Protein AF-A0A517W2S7-F1 (afdb_monomer_lite)

Foldseek 3Di:
DDPPPPQPPDDLPVLDPVLLVLLVQCVLPLVRSLVVLLPDDLVVLLSNLQSLQVQLVSQLDPPQCVLDPPPQDSVNSSLLSLVQVSNGSVSSNVCVVVSNCSRVPDDRDPPSGNSVSSQVSSCVVPVDGSDPPPD

Organism: NCBI:txid2527964

InterPro domains:
  IPR025334 Domain of unknown function DUF4240 [PF14024] (18-113)

pLDDT: mean 85.28, std 14.51, range [33.44, 96.69]

Radius of gyration: 14.93 Å; chains: 1; bounding box: 42×25×36 Å

Sequence (135 aa):
MSNLNFRGSFRPEDISQWFWSIIDLANSSRDRLETRLREMSKDELIRFHNEFDEAATQLVDEPFSKYLPIDTSEDHLRDIAEWIVSQGQSYFTEVWNNPQKISEVTDVTEGVTYSSISDNVYWDRFNDIVPDAGF

Secondary structure (DSSP, 8-state):
----SSSTT--GGGS-HHHHHHHHHHTT-HHHHHHHHHHS-HHHHHHHHHHHHHHHHTTSSTTTGGGS-TT--HHHHHHHHHHHHHT-HHHHHHHHH-GGGGGG-----TT--SHHHHHHHHHHHHSSPPPP---

Structure (mmCIF, N/CA/C/O backbone):
data_AF-A0A517W2S7-F1
#
_entry.id   AF-A0A517W2S7-F1
#
loop_
_atom_site.group_PDB
_atom_site.id
_atom_site.type_symbol
_atom_site.label_atom_id
_atom_site.label_alt_id
_atom_site.label_comp_id
_atom_site.label_asym_id
_atom_site.label_entity_id
_atom_site.label_seq_id
_atom_site.pdbx_PDB_ins_code
_atom_site.Cartn_x
_atom_site.Cartn_y
_atom_site.Cartn_z
_atom_site.occupancy
_atom_site.B_iso_or_equiv
_atom_site.auth_seq_id
_atom_site.auth_comp_id
_atom_site.auth_asym_id
_atom_site.auth_atom_id
_atom_site.pdbx_PDB_model_num
ATOM 1 N N . MET A 1 1 ? -26.68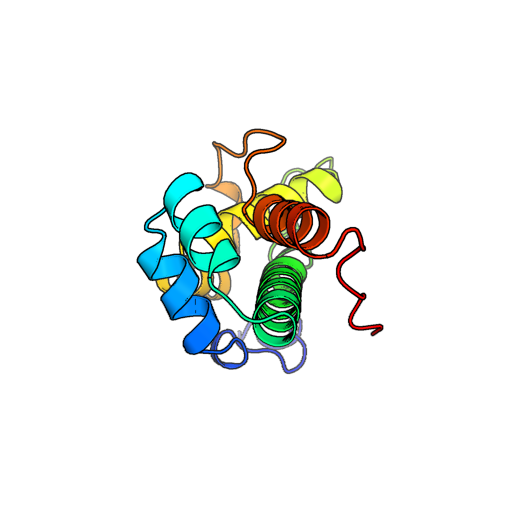3 -7.671 13.343 1.00 33.44 1 MET A N 1
ATOM 2 C CA . MET A 1 1 ? -26.953 -6.362 12.715 1.00 33.44 1 MET A CA 1
ATOM 3 C C . MET A 1 1 ? -25.744 -6.045 11.859 1.00 33.44 1 MET A C 1
ATOM 5 O O . MET A 1 1 ? -24.645 -5.994 12.390 1.00 33.44 1 MET A O 1
ATOM 9 N N . SER A 1 2 ? -25.921 -6.030 10.544 1.00 39.31 2 SER A N 1
ATOM 10 C CA . SER A 1 2 ? -24.841 -6.052 9.557 1.00 39.31 2 SER A CA 1
ATOM 11 C C . SER A 1 2 ? -24.256 -4.646 9.381 1.00 39.31 2 SER A C 1
ATOM 13 O O . SER A 1 2 ? -24.965 -3.751 8.931 1.00 39.31 2 SER A O 1
ATOM 15 N N . ASN A 1 3 ? -22.976 -4.455 9.713 1.00 40.97 3 ASN A N 1
ATOM 16 C CA . ASN A 1 3 ? -22.198 -3.218 9.506 1.00 40.97 3 ASN A CA 1
ATOM 17 C C . ASN A 1 3 ? -21.891 -2.948 8.011 1.00 40.97 3 ASN A C 1
ATOM 19 O O . ASN A 1 3 ? -20.769 -2.608 7.656 1.00 40.97 3 ASN A O 1
ATOM 23 N N . LEU A 1 4 ? -22.856 -3.158 7.112 1.00 46.81 4 LEU A N 1
ATOM 24 C CA . LEU A 1 4 ? -22.631 -3.157 5.658 1.00 46.81 4 LEU A CA 1
ATOM 25 C C . LEU A 1 4 ? -22.953 -1.826 4.962 1.00 46.81 4 LEU A C 1
ATOM 27 O O . LEU A 1 4 ? -22.710 -1.712 3.769 1.00 46.81 4 LEU A O 1
ATOM 31 N N . ASN A 1 5 ? -23.466 -0.817 5.671 1.00 44.25 5 ASN A N 1
ATOM 32 C CA . ASN A 1 5 ? -24.032 0.373 5.019 1.00 44.25 5 ASN A CA 1
ATOM 33 C C . ASN A 1 5 ? -23.135 1.625 5.003 1.00 44.25 5 ASN A C 1
ATOM 35 O O . ASN A 1 5 ? -23.616 2.671 4.587 1.00 44.25 5 ASN A O 1
ATOM 39 N N . PHE A 1 6 ? -21.864 1.548 5.417 1.00 50.47 6 PHE A N 1
ATOM 40 C CA . PHE A 1 6 ? -20.963 2.719 5.434 1.00 50.47 6 PHE A CA 1
ATOM 41 C C . PHE A 1 6 ? -19.741 2.627 4.502 1.00 50.47 6 PHE A C 1
ATOM 43 O O . PHE A 1 6 ? -18.977 3.573 4.431 1.00 50.47 6 PHE A O 1
ATOM 50 N N . ARG A 1 7 ? -19.559 1.525 3.758 1.00 61.00 7 ARG A N 1
ATOM 51 C CA . ARG A 1 7 ? -18.331 1.254 2.972 1.00 61.00 7 ARG A CA 1
ATOM 52 C C . ARG A 1 7 ? -18.464 1.497 1.460 1.00 61.00 7 ARG A C 1
ATOM 54 O O . ARG A 1 7 ? -17.633 1.040 0.686 1.00 61.00 7 ARG A O 1
ATOM 61 N N . GLY A 1 8 ? -19.547 2.143 1.019 1.00 64.12 8 GLY A N 1
ATOM 62 C CA . GLY A 1 8 ? -19.853 2.274 -0.410 1.00 64.12 8 GLY A CA 1
ATOM 63 C C . GLY A 1 8 ? -19.997 0.913 -1.112 1.00 64.12 8 GLY A C 1
ATOM 64 O O . GLY A 1 8 ? -20.456 -0.060 -0.512 1.00 64.12 8 GLY A O 1
ATOM 65 N N . SER A 1 9 ? -19.636 0.849 -2.398 1.00 77.25 9 SER A N 1
ATOM 66 C CA . SER A 1 9 ? -19.576 -0.403 -3.170 1.00 77.25 9 SER A CA 1
ATOM 67 C C . SER A 1 9 ? -18.232 -1.126 -3.072 1.00 77.25 9 SER A C 1
ATOM 69 O O . SER A 1 9 ? -18.151 -2.247 -3.571 1.00 77.25 9 SER A O 1
ATOM 71 N N . PHE A 1 10 ? -17.218 -0.504 -2.460 1.00 84.69 10 PHE A N 1
ATOM 72 C CA . PHE A 1 10 ? -15.859 -1.033 -2.415 1.00 84.69 10 PHE A CA 1
ATOM 73 C C . PHE A 1 10 ? -15.777 -2.312 -1.582 1.00 84.69 10 PHE A C 1
ATOM 75 O O . PHE A 1 10 ? -16.387 -2.454 -0.512 1.00 84.69 10 PHE A O 1
ATOM 82 N N . ARG A 1 11 ? -14.973 -3.246 -2.073 1.00 84.75 11 ARG A N 1
ATOM 83 C CA . ARG A 1 11 ? -14.589 -4.472 -1.390 1.00 84.75 11 ARG A CA 1
ATOM 84 C C . ARG A 1 11 ? -13.075 -4.661 -1.494 1.00 84.75 11 ARG A C 1
ATOM 86 O O . ARG A 1 11 ? -12.500 -4.300 -2.513 1.00 84.75 11 ARG A O 1
ATOM 93 N N . PRO A 1 12 ? -12.414 -5.294 -0.507 1.00 85.06 12 PRO A N 1
ATOM 94 C CA . PRO A 1 12 ? -10.983 -5.595 -0.580 1.00 85.06 12 PRO A CA 1
ATOM 95 C C . PRO A 1 12 ? -10.576 -6.349 -1.848 1.00 85.06 12 PRO A C 1
ATOM 97 O O . PRO A 1 12 ? -9.444 -6.221 -2.306 1.00 85.06 12 PRO A O 1
ATOM 100 N N . GLU A 1 13 ? -11.493 -7.139 -2.413 1.00 88.06 13 GLU A N 1
ATOM 101 C CA . GLU A 1 13 ? -11.286 -7.873 -3.661 1.00 88.06 13 GLU A CA 1
ATOM 102 C C . GLU A 1 13 ? -11.276 -6.984 -4.918 1.00 88.06 13 GLU A C 1
ATOM 104 O O . GLU A 1 13 ? -10.886 -7.469 -5.981 1.00 88.06 13 GLU A O 1
ATOM 109 N N . ASP A 1 14 ? -11.679 -5.714 -4.811 1.00 90.50 14 ASP A N 1
ATOM 110 C CA . ASP A 1 14 ? -11.617 -4.736 -5.903 1.00 90.50 14 ASP A CA 1
ATOM 111 C C . ASP A 1 14 ? -10.175 -4.250 -6.146 1.00 90.50 14 ASP A C 1
ATOM 113 O O . ASP A 1 14 ? -9.829 -3.894 -7.273 1.00 90.50 14 ASP A O 1
ATOM 117 N N . ILE A 1 15 ? -9.306 -4.309 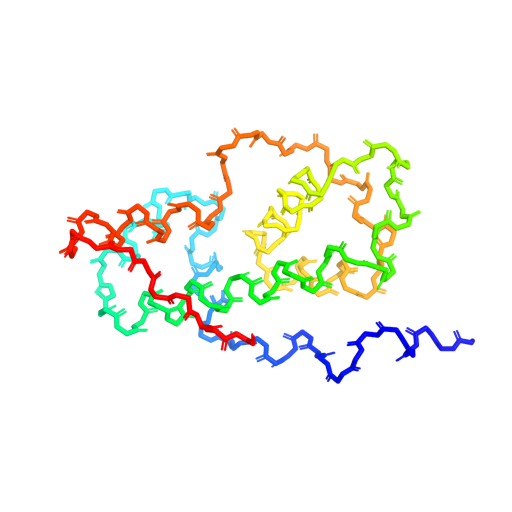-5.125 1.00 94.12 15 ILE A N 1
ATOM 118 C CA . ILE A 1 15 ? -7.859 -4.107 -5.287 1.00 94.12 15 ILE A CA 1
ATOM 119 C C . ILE A 1 15 ? -7.252 -5.350 -5.932 1.00 94.12 15 ILE A C 1
ATOM 121 O O . ILE A 1 15 ? -7.491 -6.489 -5.510 1.00 94.12 15 ILE A O 1
ATOM 125 N N . SER A 1 16 ? -6.443 -5.153 -6.972 1.00 96.12 16 SER A N 1
ATOM 126 C CA . SER A 1 16 ? -6.048 -6.258 -7.831 1.00 96.12 16 SER A CA 1
ATOM 127 C C . SER A 1 16 ? -5.054 -7.207 -7.157 1.00 96.12 16 SER A C 1
ATOM 129 O O . SER A 1 16 ? -4.162 -6.824 -6.403 1.00 96.12 16 SER A O 1
ATOM 131 N N . GLN A 1 17 ? -5.135 -8.488 -7.521 1.00 96.56 17 GLN A N 1
ATOM 132 C CA . GLN A 1 17 ? -4.154 -9.495 -7.098 1.00 96.56 17 GLN A CA 1
ATOM 133 C C . GLN A 1 17 ? -2.732 -9.191 -7.592 1.00 96.56 17 GLN A C 1
ATOM 135 O O . GLN A 1 17 ? -1.758 -9.622 -6.982 1.00 96.56 17 GLN A O 1
ATOM 140 N N . TRP A 1 18 ? -2.599 -8.436 -8.687 1.00 96.69 18 TRP A N 1
ATOM 141 C CA . TRP A 1 18 ? -1.301 -7.978 -9.175 1.00 96.69 18 TRP A CA 1
ATOM 142 C C . TRP A 1 18 ? -0.637 -7.039 -8.163 1.00 96.69 18 TRP A C 1
ATOM 144 O O . TRP A 1 18 ? 0.516 -7.274 -7.802 1.00 96.69 18 TRP A O 1
ATOM 154 N N . PHE A 1 19 ? -1.374 -6.055 -7.645 1.00 96.56 19 PHE A N 1
ATOM 155 C CA . PHE A 1 19 ? -0.882 -5.149 -6.611 1.00 96.56 19 PHE A CA 1
ATOM 156 C C . PHE A 1 19 ? -0.479 -5.913 -5.347 1.00 96.56 19 PHE A C 1
ATOM 158 O O . PHE A 1 19 ? 0.663 -5.804 -4.897 1.00 96.56 19 PHE A O 1
ATOM 165 N N . TRP A 1 20 ? -1.369 -6.769 -4.837 1.00 95.69 20 TRP A N 1
ATOM 166 C CA . TRP A 1 20 ? -1.089 -7.558 -3.637 1.00 95.69 20 TRP A CA 1
ATOM 167 C C . TRP A 1 20 ? 0.141 -8.452 -3.798 1.00 95.69 20 TRP A C 1
ATOM 169 O O . TRP A 1 20 ? 0.975 -8.509 -2.899 1.00 95.69 20 TRP A O 1
ATOM 179 N N . SER A 1 21 ? 0.334 -9.056 -4.976 1.00 95.19 21 SER A N 1
ATOM 180 C CA . SER A 1 21 ? 1.532 -9.858 -5.242 1.00 95.19 21 SER A CA 1
ATOM 181 C C . SER A 1 21 ? 2.834 -9.050 -5.165 1.00 95.19 21 SER A C 1
ATOM 183 O O . SER A 1 21 ? 3.860 -9.591 -4.763 1.00 95.19 21 SER A O 1
ATOM 185 N N . ILE A 1 22 ? 2.815 -7.759 -5.513 1.00 94.69 22 ILE A N 1
ATOM 186 C CA . ILE A 1 22 ? 3.989 -6.879 -5.417 1.00 94.69 22 ILE A CA 1
ATOM 187 C C . ILE A 1 22 ? 4.304 -6.567 -3.952 1.00 94.69 22 ILE A C 1
ATOM 189 O O . ILE A 1 22 ? 5.466 -6.658 -3.552 1.00 94.69 22 ILE A O 1
ATOM 193 N N . ILE A 1 23 ? 3.279 -6.243 -3.158 1.00 92.44 23 ILE A N 1
ATOM 194 C CA . ILE A 1 23 ? 3.423 -5.987 -1.719 1.00 92.44 23 ILE A CA 1
ATOM 195 C C . ILE A 1 23 ? 3.949 -7.236 -0.999 1.00 92.44 23 ILE A C 1
ATOM 197 O O . ILE A 1 23 ? 4.932 -7.157 -0.260 1.00 92.44 23 ILE A O 1
ATOM 201 N N . ASP A 1 24 ? 3.372 -8.405 -1.279 1.00 90.00 24 ASP A N 1
ATOM 202 C CA . ASP A 1 24 ? 3.787 -9.668 -0.662 1.00 90.00 24 ASP A CA 1
ATOM 203 C C . ASP A 1 24 ? 5.236 -10.036 -1.033 1.00 90.00 24 ASP A C 1
ATOM 205 O O . ASP A 1 24 ? 6.007 -10.491 -0.185 1.00 90.00 24 ASP A O 1
ATOM 209 N N . LEU A 1 25 ? 5.657 -9.788 -2.282 1.00 87.69 25 LEU A N 1
ATOM 210 C CA . LEU A 1 25 ? 7.042 -10.007 -2.722 1.00 87.69 25 LEU A CA 1
ATOM 211 C C . LEU A 1 25 ? 8.044 -9.073 -2.031 1.00 87.69 25 LEU A C 1
ATOM 213 O O . LEU A 1 25 ? 9.192 -9.469 -1.798 1.00 87.69 25 LEU A O 1
ATOM 217 N N . ALA A 1 26 ? 7.629 -7.851 -1.690 1.00 85.62 26 ALA A N 1
ATOM 218 C CA . ALA A 1 26 ? 8.458 -6.944 -0.909 1.00 85.62 26 ALA A CA 1
ATOM 219 C C . ALA A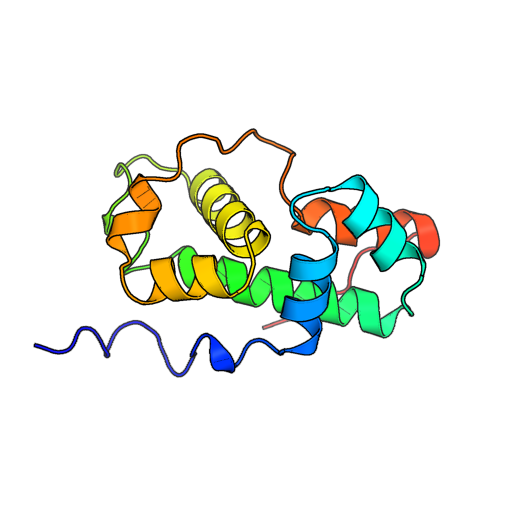 1 26 ? 8.694 -7.480 0.513 1.00 85.62 26 ALA A C 1
ATOM 221 O O . ALA A 1 26 ? 9.763 -7.235 1.075 1.00 85.62 26 ALA A O 1
ATOM 222 N N . ASN A 1 27 ? 7.758 -8.268 1.067 1.00 82.62 27 ASN A N 1
ATOM 223 C CA . ASN A 1 27 ? 7.851 -8.909 2.385 1.00 82.62 27 ASN A CA 1
ATOM 224 C C . ASN A 1 27 ? 8.321 -7.920 3.467 1.00 82.62 27 ASN A C 1
ATOM 226 O O . ASN A 1 27 ? 9.351 -8.123 4.120 1.00 82.62 27 ASN A O 1
ATOM 230 N N . SER A 1 28 ? 7.614 -6.796 3.572 1.00 77.12 28 SER A N 1
ATOM 231 C CA . SER A 1 28 ? 7.905 -5.708 4.513 1.00 77.12 28 SER A CA 1
ATOM 232 C C . SER A 1 28 ? 9.298 -5.054 4.355 1.00 77.12 28 SER A C 1
ATOM 234 O O . SER A 1 28 ? 9.707 -4.261 5.201 1.00 77.12 28 SER A O 1
ATOM 236 N N . SER A 1 29 ? 10.017 -5.286 3.246 1.00 85.50 29 SER A N 1
ATOM 237 C CA . SER A 1 29 ? 11.290 -4.624 2.927 1.00 85.50 29 SER A CA 1
ATOM 238 C C . SER A 1 29 ? 11.126 -3.499 1.897 1.00 85.50 29 SER A C 1
ATOM 240 O O . SER A 1 29 ? 10.829 -3.747 0.727 1.00 85.50 29 SER A O 1
ATOM 242 N N . ARG A 1 30 ? 11.417 -2.260 2.326 1.00 86.12 30 ARG A N 1
ATOM 243 C CA . ARG A 1 30 ? 11.423 -1.064 1.462 1.00 86.12 30 ARG A CA 1
ATOM 244 C C . ARG A 1 30 ? 12.369 -1.216 0.273 1.00 86.12 30 ARG A C 1
ATOM 246 O O . ARG A 1 30 ? 11.944 -1.016 -0.857 1.00 86.12 30 ARG A O 1
ATOM 253 N N . ASP A 1 31 ? 13.602 -1.660 0.513 1.00 88.94 31 ASP A N 1
ATOM 254 C CA . ASP A 1 31 ? 14.610 -1.844 -0.541 1.00 88.94 31 ASP A CA 1
ATOM 255 C C . ASP A 1 31 ? 14.154 -2.848 -1.611 1.00 88.94 31 ASP A C 1
ATOM 257 O O . ASP A 1 31 ? 14.400 -2.661 -2.806 1.00 88.94 31 ASP A O 1
ATOM 261 N N . ARG A 1 32 ? 13.464 -3.923 -1.198 1.00 90.06 32 ARG A N 1
ATOM 262 C CA . ARG A 1 32 ? 12.905 -4.909 -2.135 1.00 90.06 32 ARG A CA 1
ATOM 263 C C . ARG A 1 32 ? 11.767 -4.320 -2.952 1.00 90.06 32 ARG A C 1
ATOM 265 O O . ARG A 1 32 ? 11.730 -4.557 -4.159 1.00 90.06 32 ARG A O 1
ATOM 272 N N . LEU A 1 33 ? 10.876 -3.555 -2.318 1.00 91.44 33 LEU A N 1
ATOM 273 C CA . LEU A 1 33 ? 9.819 -2.855 -3.039 1.00 91.44 33 LEU A CA 1
ATOM 274 C C . LEU A 1 33 ? 10.421 -1.879 -4.050 1.00 91.44 33 LEU A C 1
ATOM 276 O O . LEU A 1 33 ? 10.101 -1.963 -5.228 1.00 91.44 33 LEU A O 1
ATOM 280 N N . GLU A 1 34 ? 11.339 -1.014 -3.620 1.00 92.44 34 GLU A N 1
ATOM 281 C CA . GLU A 1 34 ? 11.982 -0.022 -4.482 1.00 92.44 34 GLU A CA 1
ATOM 282 C C . GLU A 1 34 ? 12.662 -0.681 -5.685 1.00 92.44 34 GLU A C 1
ATOM 284 O O . GLU A 1 34 ? 12.420 -0.290 -6.828 1.00 92.44 34 GLU A O 1
ATOM 289 N N . THR A 1 35 ? 13.455 -1.730 -5.444 1.00 93.12 35 THR A N 1
ATOM 290 C CA . THR A 1 35 ? 14.114 -2.500 -6.509 1.00 93.12 35 THR A CA 1
ATOM 291 C C . THR A 1 35 ? 13.093 -3.003 -7.523 1.00 93.12 35 THR A C 1
ATOM 293 O O . THR A 1 35 ? 13.285 -2.850 -8.728 1.00 93.12 35 THR A O 1
ATOM 296 N N . ARG A 1 36 ? 11.973 -3.551 -7.043 1.00 93.12 36 ARG A N 1
ATOM 297 C CA . ARG A 1 36 ? 10.926 -4.087 -7.908 1.00 93.12 36 ARG A CA 1
ATOM 298 C C . ARG A 1 36 ? 10.209 -2.994 -8.701 1.00 93.12 36 ARG A C 1
ATOM 300 O O . ARG A 1 36 ? 9.981 -3.162 -9.897 1.00 93.12 36 ARG A O 1
ATOM 307 N N . LEU A 1 37 ? 9.884 -1.873 -8.062 1.00 94.44 37 LEU A N 1
ATOM 308 C CA . LEU A 1 37 ? 9.252 -0.718 -8.700 1.00 94.44 37 LEU A CA 1
ATOM 309 C C . LEU A 1 37 ? 10.170 -0.094 -9.771 1.00 94.44 37 LEU A C 1
ATOM 311 O O . LEU A 1 37 ? 9.705 0.321 -10.834 1.00 94.44 37 LEU A O 1
ATOM 315 N N . ARG A 1 38 ? 11.494 -0.090 -9.568 1.00 95.00 38 ARG A N 1
ATOM 316 C CA . ARG A 1 38 ? 12.461 0.408 -10.566 1.00 95.00 38 ARG A CA 1
ATOM 317 C C . ARG A 1 38 ? 12.494 -0.409 -11.862 1.00 95.00 38 ARG A C 1
ATOM 319 O O . ARG A 1 38 ? 12.906 0.122 -12.892 1.00 95.00 38 ARG A O 1
ATOM 326 N N . GLU A 1 39 ? 12.041 -1.657 -11.840 1.00 94.81 39 GLU A N 1
ATOM 327 C CA . GLU A 1 39 ? 11.970 -2.524 -13.025 1.00 94.81 39 GLU A CA 1
ATOM 328 C C . GLU A 1 39 ? 10.661 -2.378 -13.811 1.00 94.81 39 GLU A C 1
ATOM 330 O O . GLU A 1 39 ? 10.578 -2.821 -14.956 1.00 94.81 39 GLU A O 1
ATOM 335 N N . MET A 1 40 ? 9.633 -1.773 -13.214 1.00 95.31 40 MET A N 1
ATOM 336 C CA . MET A 1 40 ? 8.311 -1.645 -13.826 1.00 95.31 40 MET A CA 1
ATOM 337 C C . MET A 1 40 ? 8.299 -0.645 -14.982 1.00 95.31 40 MET A C 1
ATOM 339 O O . MET A 1 40 ? 9.125 0.266 -15.068 1.00 95.31 40 MET A O 1
ATOM 343 N N . SER A 1 41 ? 7.339 -0.780 -15.886 1.00 95.94 41 SER A N 1
ATOM 344 C CA . SER A 1 41 ? 7.016 0.270 -16.850 1.00 95.94 41 SER A CA 1
ATOM 345 C C . SER A 1 41 ? 6.422 1.505 -16.160 1.00 95.94 41 SER A C 1
ATOM 347 O O . SER A 1 41 ? 6.046 1.476 -14.987 1.00 95.94 41 SER A O 1
ATOM 349 N N . LYS A 1 42 ? 6.336 2.613 -16.905 1.00 94.56 42 LYS A N 1
ATOM 350 C CA . LYS A 1 42 ? 5.712 3.852 -16.424 1.00 94.56 42 LYS A CA 1
ATOM 351 C C . LYS A 1 42 ? 4.254 3.618 -16.006 1.00 94.56 42 LYS A C 1
ATOM 353 O O . LYS A 1 42 ? 3.870 4.010 -14.912 1.00 94.56 42 LYS A O 1
ATOM 358 N N . ASP A 1 43 ? 3.484 2.922 -16.840 1.00 94.56 43 ASP A N 1
ATOM 359 C CA . ASP A 1 43 ? 2.064 2.648 -16.588 1.00 94.56 43 ASP A CA 1
ATOM 360 C C . ASP A 1 43 ? 1.859 1.711 -15.391 1.00 94.56 43 ASP A C 1
ATOM 362 O O . ASP A 1 43 ? 0.930 1.895 -14.611 1.00 94.56 43 ASP A O 1
ATOM 366 N N . GLU A 1 44 ? 2.747 0.731 -15.204 1.00 95.69 44 GLU A N 1
ATOM 367 C CA . GLU A 1 44 ? 2.727 -0.136 -14.021 1.00 95.69 44 GLU A CA 1
ATOM 368 C C . GLU A 1 44 ? 3.022 0.642 -12.735 1.00 95.69 44 GLU A C 1
ATOM 370 O O . GLU A 1 44 ? 2.369 0.392 -11.730 1.00 95.69 44 GLU A O 1
ATOM 375 N N . LEU A 1 45 ? 3.944 1.610 -12.753 1.00 94.38 45 LEU A N 1
ATOM 376 C CA . LEU A 1 45 ? 4.203 2.456 -11.583 1.00 94.38 45 LEU A CA 1
ATOM 377 C C . LEU A 1 45 ? 3.003 3.328 -11.217 1.00 94.38 45 LEU A C 1
ATOM 379 O O . LEU A 1 45 ? 2.632 3.382 -10.048 1.00 94.38 45 LEU A O 1
ATOM 383 N N . ILE A 1 46 ? 2.372 3.955 -12.212 1.00 93.62 46 ILE A N 1
ATOM 384 C CA . ILE A 1 46 ? 1.157 4.758 -12.008 1.00 93.62 46 ILE A CA 1
ATOM 385 C C . ILE A 1 46 ? 0.043 3.877 -11.443 1.00 93.62 46 ILE A C 1
ATOM 387 O O . ILE A 1 46 ? -0.605 4.226 -10.463 1.00 93.62 46 ILE A O 1
ATOM 391 N N . ARG A 1 47 ? -0.154 2.692 -12.027 1.00 94.81 47 ARG A N 1
ATOM 392 C CA . ARG A 1 47 ? -1.153 1.739 -11.546 1.00 94.81 47 ARG A CA 1
ATOM 393 C C . ARG A 1 47 ? -0.872 1.286 -10.112 1.00 94.81 47 ARG A C 1
ATOM 395 O O . ARG A 1 47 ? -1.807 1.201 -9.326 1.00 94.81 47 ARG A O 1
ATOM 402 N N . PHE A 1 48 ? 0.385 0.991 -9.777 1.00 95.00 48 PHE A N 1
ATOM 403 C CA . PHE A 1 48 ? 0.772 0.602 -8.421 1.00 95.00 48 PHE A CA 1
ATOM 404 C C . PHE A 1 48 ? 0.448 1.714 -7.423 1.00 95.00 48 PHE A C 1
ATOM 406 O O . PHE A 1 48 ? -0.171 1.433 -6.403 1.00 95.00 48 PHE A O 1
ATOM 413 N N . HIS A 1 49 ? 0.827 2.954 -7.740 1.00 93.06 49 HIS A N 1
ATOM 414 C CA . HIS A 1 49 ? 0.537 4.120 -6.909 1.00 93.06 49 HIS A CA 1
ATOM 415 C C . HIS A 1 49 ? -0.972 4.280 -6.679 1.00 93.06 49 HIS A C 1
ATOM 417 O O . HIS A 1 49 ? -1.409 4.340 -5.536 1.00 93.06 49 HIS A O 1
ATOM 423 N N . ASN A 1 5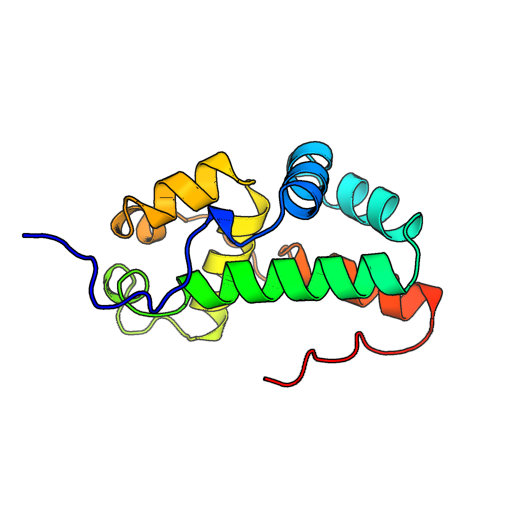0 ? -1.775 4.242 -7.745 1.00 92.69 50 ASN A N 1
ATOM 424 C CA . ASN A 1 50 ? -3.226 4.407 -7.643 1.00 92.69 50 ASN A CA 1
ATOM 425 C C . ASN A 1 50 ? -3.894 3.290 -6.826 1.00 92.69 50 ASN A C 1
ATOM 427 O O . ASN A 1 50 ? -4.776 3.565 -6.024 1.00 92.69 50 ASN A O 1
ATOM 431 N N . GLU A 1 51 ? -3.491 2.026 -7.008 1.00 95.00 51 GLU A N 1
ATOM 432 C CA . GLU A 1 51 ? -4.043 0.920 -6.210 1.00 95.00 51 GLU A CA 1
ATOM 433 C C . GLU A 1 51 ? -3.599 0.994 -4.738 1.00 95.00 51 GLU A C 1
ATOM 435 O O . GLU A 1 51 ? -4.368 0.624 -3.851 1.00 95.00 51 GLU A O 1
ATOM 440 N N . PHE A 1 52 ? -2.391 1.503 -4.466 1.00 93.75 52 PHE A N 1
ATOM 441 C CA . PHE A 1 52 ? -1.922 1.751 -3.102 1.00 93.75 52 PHE A CA 1
ATOM 442 C C . PHE A 1 52 ? -2.736 2.856 -2.422 1.00 93.75 52 PHE A C 1
ATOM 444 O O . PHE A 1 52 ? -3.201 2.671 -1.295 1.00 93.75 52 PHE A O 1
ATOM 451 N N . ASP A 1 53 ? -2.914 3.985 -3.112 1.00 91.94 53 ASP A N 1
ATOM 452 C CA . ASP A 1 53 ? -3.678 5.130 -2.624 1.00 91.94 53 ASP A CA 1
ATOM 453 C C . ASP A 1 53 ? -5.145 4.771 -2.382 1.00 91.94 53 ASP A C 1
ATOM 455 O O . ASP A 1 53 ? -5.663 5.026 -1.295 1.00 91.94 53 ASP A O 1
ATOM 459 N N . GLU A 1 54 ? -5.781 4.090 -3.338 1.00 92.69 54 GLU A N 1
ATOM 460 C CA . GLU A 1 54 ? -7.152 3.599 -3.199 1.00 92.69 54 GLU A CA 1
ATOM 461 C C . GLU A 1 54 ? -7.274 2.706 -1.960 1.00 92.69 54 GLU A C 1
ATOM 463 O O . GLU A 1 54 ? -8.121 2.949 -1.106 1.00 92.69 54 GLU A O 1
ATOM 468 N N . ALA A 1 55 ? -6.393 1.713 -1.792 1.00 93.81 55 ALA A N 1
ATOM 469 C CA . ALA A 1 55 ? -6.449 0.819 -0.638 1.00 93.81 55 ALA A CA 1
ATOM 470 C C . ALA A 1 55 ? -6.304 1.572 0.699 1.00 93.81 55 ALA A C 1
ATOM 472 O O . ALA A 1 55 ? -7.016 1.259 1.656 1.00 93.81 55 ALA A O 1
ATOM 473 N N . ALA A 1 56 ? -5.413 2.565 0.774 1.00 93.31 56 ALA A N 1
ATOM 474 C CA . ALA A 1 56 ? -5.212 3.363 1.980 1.00 93.31 56 ALA A CA 1
ATOM 475 C C . ALA A 1 56 ? -6.414 4.278 2.270 1.00 93.31 56 ALA A C 1
ATOM 477 O O . ALA A 1 56 ? -6.897 4.310 3.403 1.00 93.31 56 ALA A O 1
ATOM 478 N N . THR A 1 57 ? -6.955 4.955 1.255 1.00 92.06 57 THR A N 1
ATOM 479 C CA . THR A 1 57 ? -8.140 5.825 1.364 1.00 92.06 57 THR A CA 1
ATOM 480 C C . THR A 1 57 ? -9.344 5.086 1.951 1.00 92.06 57 THR A C 1
ATOM 482 O O . THR A 1 57 ? -10.090 5.638 2.752 1.00 92.06 57 THR A O 1
ATOM 485 N N . GLN A 1 58 ? -9.502 3.795 1.668 1.00 93.00 58 GLN A N 1
ATOM 486 C CA . GLN A 1 58 ? -10.617 3.012 2.214 1.00 93.00 58 GLN A CA 1
ATOM 487 C C . GLN A 1 58 ? -10.543 2.795 3.742 1.00 93.00 58 GLN A C 1
ATOM 489 O O . GLN A 1 58 ? -11.521 2.349 4.347 1.00 93.00 58 GLN A O 1
ATOM 494 N N . LEU A 1 59 ? -9.411 3.107 4.387 1.00 92.88 59 LEU A N 1
ATOM 495 C CA . LEU A 1 59 ? -9.203 2.950 5.831 1.00 92.88 59 LEU A CA 1
ATOM 496 C C . LEU A 1 59 ? -9.195 4.273 6.617 1.00 92.88 59 LEU A C 1
ATOM 498 O O . LEU A 1 59 ? -9.097 4.222 7.844 1.00 92.88 59 LEU A O 1
ATOM 502 N N . VAL A 1 60 ? -9.308 5.436 5.958 1.00 91.00 60 VAL A N 1
ATOM 503 C CA . VAL A 1 60 ? -9.214 6.751 6.634 1.00 91.00 60 VAL A CA 1
ATOM 504 C C . VAL A 1 60 ? -10.554 7.303 7.130 1.00 91.00 60 VAL A C 1
ATOM 506 O O . VAL A 1 60 ? -10.599 8.340 7.777 1.00 91.00 60 VAL A O 1
ATOM 509 N N . ASP A 1 61 ? -11.654 6.595 6.890 1.00 89.06 61 ASP A N 1
ATOM 510 C CA . ASP A 1 61 ? -12.996 7.017 7.297 1.00 89.06 61 ASP A CA 1
ATOM 511 C C . ASP A 1 61 ? -13.656 6.022 8.265 1.00 89.06 61 ASP A C 1
ATOM 513 O O . ASP A 1 61 ? -13.091 4.996 8.668 1.00 89.06 61 ASP A O 1
ATOM 517 N N . GLU A 1 62 ? -14.889 6.317 8.686 1.00 88.25 62 GLU A N 1
ATOM 518 C CA . GLU A 1 62 ? -15.690 5.340 9.416 1.00 88.25 62 GLU A CA 1
ATOM 519 C C . GLU A 1 62 ? -15.899 4.064 8.574 1.00 88.25 62 GLU A C 1
ATOM 521 O O . GLU A 1 62 ? -16.231 4.133 7.393 1.00 88.25 62 GLU A O 1
ATOM 526 N N . PRO A 1 63 ? -15.779 2.863 9.172 1.00 91.81 63 PRO A N 1
ATOM 527 C CA . PRO A 1 63 ? -15.794 2.590 10.607 1.00 91.81 63 PRO A CA 1
ATOM 528 C C . PRO A 1 63 ? -14.413 2.515 11.277 1.00 91.81 63 PRO A C 1
ATOM 530 O O . PRO A 1 63 ? -14.360 2.020 12.399 1.00 91.81 63 PRO A O 1
ATOM 533 N N . PHE A 1 64 ? -13.322 2.910 10.628 1.00 91.81 64 PHE A N 1
ATOM 534 C CA . PHE A 1 64 ? -11.966 2.740 11.157 1.00 91.81 64 PHE A CA 1
ATOM 535 C C . PHE A 1 64 ? -11.569 3.892 12.080 1.00 91.81 64 PHE A C 1
ATOM 537 O O . PHE A 1 64 ? -11.218 3.655 13.237 1.00 91.81 64 PHE A O 1
ATOM 544 N N . SER A 1 65 ? -11.745 5.133 11.618 1.00 90.31 65 SER A N 1
ATOM 545 C CA . SER A 1 65 ? -11.377 6.352 12.355 1.00 90.31 65 SER A CA 1
ATOM 546 C C . SER A 1 65 ? -11.968 6.420 13.772 1.00 90.31 65 SER A C 1
ATOM 548 O O . SER A 1 65 ? -11.305 6.858 14.707 1.00 90.31 65 SER A O 1
ATOM 550 N N . LYS A 1 66 ? -13.179 5.885 13.982 1.00 92.38 66 LYS A N 1
ATOM 551 C CA . LYS A 1 66 ? -13.860 5.866 15.293 1.00 92.38 66 LYS A CA 1
ATOM 552 C C . LYS A 1 66 ? -13.144 5.070 16.396 1.00 92.38 66 LYS A C 1
ATOM 554 O O . LYS A 1 66 ? -13.538 5.173 17.556 1.00 92.38 66 LYS A O 1
ATOM 559 N N . TYR A 1 67 ? -12.198 4.196 16.045 1.00 92.94 67 TYR A N 1
ATOM 560 C CA . TYR A 1 67 ? -11.436 3.399 17.016 1.00 92.94 67 TYR A CA 1
ATOM 561 C C . TYR A 1 67 ? -10.124 4.066 17.435 1.00 92.94 67 TYR A C 1
ATOM 563 O O . TYR A 1 67 ? -9.442 3.555 18.321 1.00 92.94 67 TYR A O 1
ATOM 571 N N . LEU A 1 68 ? -9.783 5.201 16.828 1.00 88.94 68 LEU A N 1
ATOM 572 C CA . LEU A 1 68 ? -8.599 5.982 17.152 1.00 88.94 68 LEU A CA 1
ATOM 573 C C . LEU A 1 68 ? -8.964 7.166 18.066 1.00 88.94 68 LEU A C 1
ATOM 575 O O . LEU A 1 68 ? -10.141 7.529 18.171 1.00 88.94 68 LEU A O 1
ATOM 579 N N . PRO A 1 69 ? -7.983 7.757 18.777 1.00 89.06 69 PRO A N 1
ATOM 580 C CA . PRO A 1 69 ? -8.202 8.972 19.560 1.00 89.06 69 PRO A CA 1
ATOM 581 C C . PRO A 1 69 ? -8.847 10.086 18.724 1.00 89.06 69 PRO A C 1
ATOM 583 O O . PRO A 1 69 ? -8.495 10.270 17.562 1.00 89.06 69 PRO A O 1
ATOM 586 N N . ILE A 1 70 ? -9.775 10.846 19.316 1.00 83.44 70 ILE A N 1
ATOM 587 C CA . ILE A 1 70 ? -10.546 11.903 18.626 1.00 83.44 70 ILE A CA 1
ATOM 588 C C . ILE A 1 70 ? -9.676 13.040 18.065 1.00 83.44 70 ILE A C 1
ATOM 590 O O . ILE A 1 70 ? -10.112 13.792 17.201 1.00 83.44 70 ILE A O 1
ATOM 594 N N . ASP A 1 71 ? -8.466 13.183 18.590 1.00 86.12 71 ASP A N 1
ATOM 595 C CA . ASP A 1 71 ? -7.449 14.159 18.214 1.00 86.12 71 ASP A CA 1
ATOM 596 C C . ASP A 1 71 ? -6.411 13.598 17.228 1.00 86.12 71 ASP A C 1
ATOM 598 O O . ASP A 1 71 ? -5.428 14.273 16.923 1.00 86.12 71 ASP A O 1
ATOM 602 N N . THR A 1 72 ? -6.632 12.388 16.705 1.00 84.88 72 THR A N 1
ATOM 603 C CA . THR A 1 72 ? -5.824 11.818 15.622 1.00 84.88 72 THR A CA 1
ATOM 604 C C . THR A 1 72 ? -5.969 12.683 14.372 1.00 84.88 72 THR A C 1
ATOM 606 O O . THR A 1 72 ? -7.081 12.878 13.882 1.00 84.88 72 THR A O 1
ATOM 609 N N . SER A 1 73 ? -4.857 13.217 13.859 1.00 87.50 73 SER A N 1
ATOM 610 C CA . SER A 1 73 ? -4.865 13.994 12.618 1.00 87.50 73 SER A CA 1
ATOM 611 C C . SER A 1 73 ? -5.181 13.114 11.407 1.00 87.50 73 SER A C 1
ATOM 613 O O . SER A 1 73 ? -4.903 11.913 11.411 1.00 87.50 73 SER A O 1
ATOM 615 N N . GLU A 1 74 ? -5.719 13.725 10.348 1.00 85.69 74 GLU A N 1
ATOM 616 C CA . GLU A 1 74 ? -5.940 13.056 9.056 1.00 85.69 74 GLU A CA 1
ATOM 617 C C . GLU A 1 74 ? -4.629 12.477 8.499 1.00 85.69 74 GLU A C 1
ATOM 619 O O . GLU A 1 74 ? -4.615 11.336 8.046 1.00 85.69 74 GLU A O 1
ATOM 624 N N . ASP A 1 75 ? -3.516 13.203 8.642 1.00 84.81 75 ASP A N 1
ATOM 625 C CA . ASP A 1 75 ? -2.184 12.732 8.243 1.00 84.81 75 ASP A CA 1
ATOM 626 C C . ASP A 1 75 ? -1.770 11.466 9.010 1.00 84.81 75 ASP A C 1
ATOM 628 O O . ASP A 1 75 ? -1.348 10.479 8.413 1.00 84.81 75 ASP A O 1
ATOM 632 N N . HIS A 1 76 ? -1.958 11.439 10.335 1.00 86.69 76 HIS A N 1
ATOM 633 C CA . HIS A 1 76 ? -1.595 10.268 11.135 1.00 86.69 76 HIS A CA 1
ATOM 634 C C . HIS A 1 76 ? -2.487 9.061 10.816 1.00 86.69 76 HIS A C 1
ATOM 636 O O . HIS A 1 76 ? -2.025 7.920 10.772 1.00 86.69 76 HIS A O 1
ATOM 642 N N . LEU A 1 77 ? -3.771 9.307 10.556 1.00 89.69 77 LEU A N 1
ATOM 643 C CA . LEU A 1 77 ? -4.703 8.280 10.107 1.00 89.69 77 LEU A CA 1
ATOM 644 C C . LEU A 1 77 ? -4.302 7.709 8.743 1.00 89.69 77 LEU A C 1
ATOM 646 O O . LEU A 1 77 ? -4.347 6.492 8.542 1.00 89.69 77 LEU A O 1
ATOM 650 N N . ARG A 1 78 ? -3.867 8.577 7.829 1.00 89.94 78 ARG A N 1
ATOM 651 C CA . ARG A 1 78 ? -3.342 8.172 6.532 1.00 89.94 78 ARG A CA 1
ATOM 652 C C . ARG A 1 78 ? -2.079 7.327 6.687 1.00 89.94 78 ARG A C 1
ATOM 654 O O . ARG A 1 78 ? -2.010 6.259 6.085 1.00 89.94 78 ARG A O 1
ATOM 661 N N . ASP A 1 79 ? -1.145 7.716 7.550 1.00 88.25 79 ASP A N 1
ATOM 662 C CA . ASP A 1 79 ? 0.068 6.931 7.800 1.00 88.25 79 ASP A CA 1
ATOM 663 C C . ASP A 1 79 ? -0.249 5.522 8.343 1.00 88.25 79 ASP A C 1
ATOM 665 O O . ASP A 1 79 ? 0.345 4.529 7.909 1.00 88.25 79 ASP A O 1
ATOM 669 N N . ILE A 1 80 ? -1.224 5.407 9.256 1.00 91.50 80 ILE A N 1
ATOM 670 C CA . ILE A 1 80 ? -1.715 4.112 9.756 1.00 91.50 80 ILE A CA 1
ATOM 671 C C . ILE A 1 80 ? -2.291 3.273 8.608 1.00 91.50 80 ILE A C 1
ATOM 673 O O . ILE A 1 80 ? -1.967 2.087 8.485 1.00 91.50 80 ILE A O 1
ATOM 677 N N . ALA A 1 81 ? -3.132 3.868 7.760 1.00 92.62 81 ALA A N 1
ATOM 678 C CA . ALA A 1 81 ? -3.739 3.183 6.625 1.00 92.62 81 ALA A CA 1
ATOM 679 C C . ALA A 1 81 ? -2.682 2.646 5.647 1.00 92.62 81 ALA A C 1
ATOM 681 O O . ALA A 1 81 ? -2.705 1.468 5.283 1.00 92.62 81 ALA A O 1
ATOM 682 N N . GLU A 1 82 ? -1.708 3.473 5.276 1.00 91.44 82 GLU A N 1
ATOM 683 C CA . GLU A 1 82 ? -0.616 3.077 4.385 1.00 91.44 82 GLU A CA 1
ATOM 684 C C . GLU A 1 82 ? 0.267 1.986 5.001 1.00 91.44 82 GLU A C 1
ATOM 686 O O . GLU A 1 82 ? 0.707 1.062 4.305 1.00 91.44 82 GLU A O 1
ATOM 691 N N . TRP A 1 83 ? 0.498 2.037 6.316 1.00 90.69 83 TRP A N 1
ATOM 692 C CA . TRP A 1 83 ? 1.205 0.979 7.030 1.00 90.69 83 TRP A CA 1
ATOM 693 C C . TRP A 1 83 ? 0.449 -0.354 6.976 1.00 90.69 83 TRP A C 1
ATOM 695 O O . TRP A 1 83 ? 1.072 -1.386 6.712 1.00 90.69 83 TRP A O 1
ATOM 705 N N . ILE A 1 84 ? -0.878 -0.342 7.164 1.00 92.25 84 ILE A N 1
ATOM 706 C CA . ILE A 1 84 ? -1.736 -1.537 7.076 1.00 92.25 84 ILE A CA 1
ATOM 707 C C . ILE A 1 84 ? -1.654 -2.153 5.679 1.00 92.25 84 ILE A C 1
ATOM 709 O O . ILE A 1 84 ? -1.442 -3.360 5.560 1.00 92.25 84 ILE A O 1
ATOM 713 N N . VAL A 1 85 ? -1.780 -1.338 4.627 1.00 93.06 85 VAL A N 1
ATOM 714 C CA . VAL A 1 85 ? -1.666 -1.798 3.232 1.00 93.06 85 VAL A CA 1
ATOM 715 C C . VAL A 1 85 ? -0.295 -2.434 2.981 1.00 93.06 85 VAL A C 1
ATOM 717 O O . VAL A 1 85 ? -0.202 -3.489 2.354 1.00 93.06 85 VAL A O 1
ATOM 720 N N . SER A 1 86 ? 0.765 -1.856 3.550 1.00 90.44 86 SER A N 1
ATOM 721 C CA . SER A 1 86 ? 2.140 -2.362 3.432 1.00 90.44 86 SER A CA 1
ATOM 722 C C . SER A 1 86 ? 2.369 -3.725 4.110 1.00 90.44 86 SER A C 1
ATOM 724 O O . SER A 1 86 ? 3.364 -4.384 3.809 1.00 90.44 86 SER A O 1
ATOM 726 N N . GLN A 1 87 ? 1.466 -4.178 4.993 1.00 89.69 87 GLN A N 1
ATOM 727 C CA . GLN A 1 87 ? 1.521 -5.523 5.591 1.00 89.69 87 GLN A CA 1
ATOM 728 C C . GLN A 1 87 ? 0.959 -6.622 4.668 1.00 89.69 87 GLN A C 1
ATOM 730 O O . GLN A 1 87 ? 1.033 -7.804 5.006 1.00 89.69 87 GLN A O 1
ATOM 735 N N . GLY A 1 88 ? 0.397 -6.253 3.514 1.00 91.81 88 GLY A N 1
ATOM 736 C CA . GLY A 1 88 ? -0.133 -7.189 2.524 1.00 91.81 88 GLY A CA 1
ATOM 737 C C . GLY A 1 88 ? -1.616 -7.523 2.692 1.00 91.81 88 GLY A C 1
ATOM 738 O O . GLY A 1 88 ? -2.292 -7.115 3.644 1.00 91.81 88 GLY A O 1
ATOM 739 N N . GLN A 1 89 ? -2.135 -8.294 1.732 1.00 94.50 89 GLN A N 1
ATOM 740 C CA . GLN A 1 89 ? -3.580 -8.475 1.545 1.00 94.50 89 GLN A CA 1
ATOM 741 C C . GLN A 1 89 ? -4.268 -9.093 2.763 1.00 94.50 89 GLN A C 1
ATOM 743 O O . GLN A 1 89 ? -5.384 -8.708 3.120 1.00 94.50 89 GLN A O 1
ATOM 748 N N . SER A 1 90 ? -3.620 -10.078 3.389 1.00 93.50 90 SER A N 1
ATOM 749 C CA . SER A 1 90 ? -4.211 -10.825 4.504 1.00 93.50 90 SER A CA 1
ATOM 750 C C . SER A 1 90 ? -4.475 -9.914 5.701 1.00 93.50 90 SER A C 1
ATOM 752 O O . SER A 1 90 ? -5.569 -9.947 6.262 1.00 93.50 90 SER A O 1
ATOM 754 N N . TYR A 1 91 ? -3.508 -9.061 6.043 1.00 93.19 91 TYR A N 1
ATOM 755 C CA . TYR A 1 91 ? -3.634 -8.136 7.163 1.00 93.19 91 TYR A CA 1
ATOM 756 C C . TYR A 1 91 ? -4.615 -7.000 6.853 1.00 93.19 91 TYR A C 1
ATOM 758 O O . TYR A 1 91 ? -5.497 -6.710 7.661 1.00 93.19 91 TYR A O 1
ATOM 766 N N . PHE A 1 92 ? -4.552 -6.432 5.642 1.00 94.50 92 PHE A N 1
ATOM 767 C CA . PHE A 1 92 ? -5.543 -5.461 5.173 1.00 94.50 92 PHE A CA 1
ATOM 768 C C . PHE A 1 92 ? -6.975 -6.007 5.287 1.00 94.50 92 PHE A C 1
ATOM 770 O O . PHE A 1 92 ? -7.853 -5.371 5.865 1.00 94.50 92 PHE A O 1
ATOM 777 N N . THR A 1 93 ? -7.207 -7.229 4.801 1.00 94.75 93 THR A N 1
ATOM 778 C CA . THR A 1 93 ? -8.521 -7.891 4.842 1.00 94.75 93 THR A CA 1
ATOM 779 C C . THR A 1 93 ? -8.965 -8.186 6.275 1.00 94.75 93 THR A C 1
ATOM 781 O O . THR A 1 93 ? -10.152 -8.109 6.604 1.00 94.75 93 THR A O 1
ATOM 784 N N . GLU A 1 94 ? -8.028 -8.528 7.154 1.00 95.25 94 GLU A N 1
ATOM 785 C CA . GLU A 1 94 ? -8.304 -8.754 8.566 1.00 95.25 94 GLU A CA 1
ATOM 786 C C . GLU A 1 94 ? -8.778 -7.475 9.266 1.00 95.25 94 GLU A C 1
ATOM 788 O O . GLU A 1 94 ? -9.811 -7.514 9.945 1.00 95.25 94 GLU A O 1
ATOM 793 N N . VAL A 1 95 ? -8.082 -6.350 9.059 1.00 95.25 95 VAL A N 1
ATOM 794 C CA . VAL A 1 95 ? -8.491 -5.034 9.573 1.00 95.25 95 VAL A CA 1
ATOM 795 C C . VAL A 1 95 ? -9.812 -4.605 8.942 1.00 95.25 95 VAL A C 1
ATOM 797 O O . VAL A 1 95 ? -10.729 -4.200 9.654 1.00 95.25 95 VAL A O 1
ATOM 800 N N . TRP A 1 96 ? -9.976 -4.786 7.629 1.00 94.50 96 TRP A N 1
ATOM 801 C CA . TRP A 1 96 ? -11.226 -4.492 6.931 1.00 94.50 96 TRP A CA 1
ATOM 802 C C . TRP A 1 96 ? -12.420 -5.208 7.563 1.00 94.50 96 TRP A C 1
ATOM 804 O O . TRP A 1 96 ? -13.482 -4.619 7.765 1.00 94.50 96 TRP A O 1
ATOM 814 N N . ASN A 1 97 ? -12.277 -6.482 7.915 1.00 94.62 97 ASN A N 1
ATOM 815 C CA . ASN A 1 97 ? -13.348 -7.246 8.552 1.00 94.62 97 ASN A CA 1
ATOM 816 C C . ASN A 1 97 ? -13.502 -6.941 10.051 1.00 94.62 97 ASN A C 1
ATOM 818 O O . ASN A 1 97 ? -14.573 -7.175 10.611 1.00 94.62 97 ASN A O 1
ATOM 822 N N . ASN A 1 98 ? -12.473 -6.378 10.687 1.00 95.44 98 ASN A N 1
ATOM 823 C CA . ASN A 1 98 ? -12.427 -6.068 12.114 1.00 95.44 98 ASN A CA 1
AT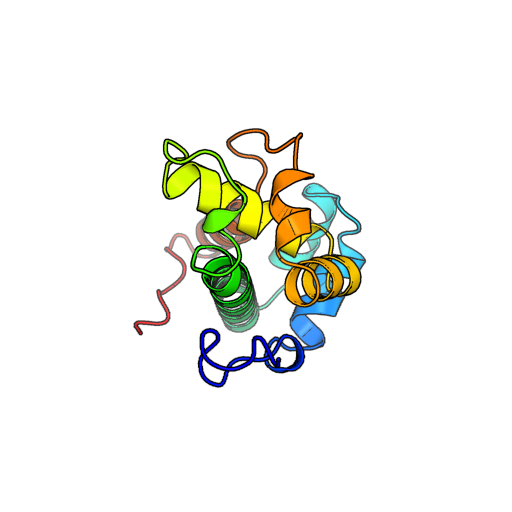OM 824 C C . ASN A 1 98 ? -11.885 -4.647 12.350 1.00 95.44 98 ASN A C 1
ATOM 826 O O . ASN A 1 98 ? -10.753 -4.505 12.816 1.00 95.44 98 ASN A O 1
ATOM 830 N N . PRO A 1 99 ? -12.667 -3.588 12.068 1.00 94.44 99 PRO A N 1
ATOM 831 C CA . PRO A 1 99 ? -12.158 -2.214 12.070 1.00 94.44 99 PRO A CA 1
ATOM 832 C C . PRO A 1 99 ? -11.512 -1.766 13.385 1.00 94.44 99 PRO A C 1
ATOM 834 O O . PRO A 1 99 ? -10.620 -0.931 13.364 1.00 94.44 99 PRO A O 1
ATOM 837 N N . GLN A 1 100 ? -11.893 -2.361 14.521 1.00 95.00 100 GLN A N 1
ATOM 838 C CA . GLN A 1 100 ? -11.271 -2.109 15.823 1.00 95.00 100 GLN A CA 1
ATOM 839 C C . GLN A 1 100 ? -9.776 -2.441 15.883 1.00 95.00 100 GLN A C 1
ATOM 841 O O . GLN A 1 100 ? -9.083 -1.934 16.753 1.00 95.00 100 GLN A O 1
ATOM 846 N N . LYS A 1 101 ? -9.267 -3.272 14.969 1.00 95.00 101 LYS A N 1
ATOM 847 C CA . LYS A 1 101 ? -7.846 -3.626 14.919 1.00 95.00 101 LYS A CA 1
ATOM 848 C C . LYS A 1 101 ? -6.951 -2.470 14.490 1.00 95.00 101 LYS A C 1
ATOM 850 O O . LYS A 1 101 ? -5.755 -2.524 14.740 1.00 95.00 101 LYS A O 1
ATOM 855 N N . ILE A 1 102 ? -7.503 -1.412 13.895 1.00 92.62 102 ILE A N 1
ATOM 856 C CA . ILE A 1 102 ? -6.708 -0.237 13.522 1.00 92.62 102 ILE A CA 1
ATOM 857 C C . ILE A 1 102 ? -6.022 0.409 14.737 1.00 92.62 102 ILE A C 1
ATOM 859 O O . ILE A 1 102 ? -4.904 0.892 14.619 1.00 92.62 102 ILE A O 1
ATOM 863 N N . SER A 1 103 ? -6.632 0.340 15.927 1.00 90.19 103 SER A N 1
ATOM 864 C CA . SER A 1 103 ? -6.032 0.870 17.160 1.00 90.19 103 SER A CA 1
ATOM 865 C C . SER A 1 103 ? -4.888 0.014 17.712 1.00 90.19 103 SER A C 1
ATOM 867 O O . SER A 1 103 ? -4.241 0.410 18.676 1.00 90.19 103 SER A O 1
ATOM 869 N N . GLU A 1 104 ? -4.667 -1.183 17.159 1.00 89.12 104 GLU A N 1
ATOM 870 C CA . GLU A 1 104 ? -3.545 -2.059 17.523 1.00 89.12 104 GLU A CA 1
ATOM 871 C C . GLU A 1 104 ? -2.253 -1.669 16.781 1.00 89.12 104 GLU A C 1
ATOM 873 O O . GLU A 1 104 ? -1.185 -2.192 17.094 1.00 89.12 104 GLU A O 1
ATOM 878 N N . VAL A 1 105 ? -2.326 -0.746 15.814 1.00 84.88 105 VAL A N 1
ATOM 879 C CA . VAL A 1 105 ? -1.159 -0.252 15.079 1.00 84.88 105 VAL A CA 1
ATOM 880 C C . VAL A 1 105 ? -0.398 0.751 15.949 1.00 84.88 105 VAL A C 1
ATOM 882 O O . VAL A 1 105 ? -0.845 1.876 16.150 1.00 84.88 105 VAL A O 1
ATOM 885 N N . THR A 1 106 ? 0.755 0.338 16.481 1.00 70.19 106 THR A N 1
ATOM 886 C CA . THR A 1 106 ? 1.549 1.151 17.423 1.00 70.19 106 THR A CA 1
ATOM 887 C 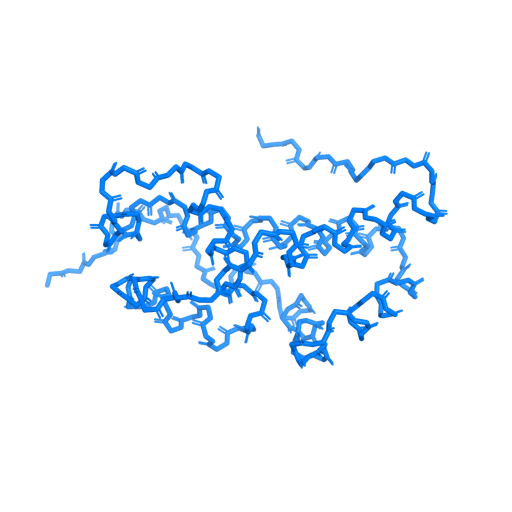C . THR A 1 106 ? 2.884 1.653 16.870 1.00 70.19 106 THR A C 1
ATOM 889 O O . THR A 1 106 ? 3.488 2.523 17.487 1.00 70.19 106 THR A O 1
ATOM 892 N N . ASP A 1 107 ? 3.351 1.120 15.735 1.00 64.94 107 ASP A N 1
ATOM 893 C CA . ASP A 1 107 ? 4.677 1.396 15.149 1.00 64.94 107 ASP A CA 1
ATOM 894 C C . ASP A 1 107 ? 4.564 2.051 13.762 1.00 64.94 107 ASP A C 1
ATOM 896 O O . ASP A 1 107 ? 5.090 1.565 12.757 1.00 64.94 107 ASP A O 1
ATOM 900 N N . VAL A 1 108 ? 3.865 3.183 13.706 1.00 68.31 108 VAL A N 1
ATOM 901 C CA . VAL A 1 108 ? 3.883 4.059 12.530 1.00 68.31 108 VAL A CA 1
ATOM 902 C C . VAL A 1 108 ? 4.981 5.092 12.736 1.00 68.31 108 VAL A C 1
ATOM 904 O O . VAL A 1 108 ? 4.805 6.076 13.450 1.00 68.31 108 VAL A O 1
ATOM 907 N N . THR A 1 109 ? 6.157 4.840 12.169 1.00 58.53 109 THR A N 1
ATOM 908 C CA . THR A 1 109 ? 7.218 5.847 12.114 1.00 58.53 109 THR A CA 1
ATOM 909 C C . THR A 1 109 ? 6.984 6.762 10.915 1.00 58.53 109 THR A C 1
ATOM 911 O O . THR A 1 109 ? 6.892 6.294 9.778 1.00 58.53 109 THR A O 1
ATOM 914 N N . GLU A 1 110 ? 6.889 8.070 11.176 1.00 50.31 110 GLU A N 1
ATOM 915 C CA . GLU A 1 110 ? 6.787 9.107 10.141 1.00 50.31 110 GLU A CA 1
ATOM 916 C C . GLU A 1 110 ? 7.861 8.889 9.054 1.00 50.31 110 GLU A C 1
ATOM 918 O O . GLU A 1 110 ? 9.046 8.709 9.352 1.00 50.31 110 GLU A O 1
ATOM 923 N N . GLY A 1 111 ? 7.446 8.887 7.782 1.00 50.00 111 GLY A N 1
ATOM 924 C CA . GLY A 1 111 ? 8.349 8.809 6.625 1.00 50.00 111 GLY A CA 1
ATOM 925 C C . GLY A 1 111 ? 8.734 7.402 6.139 1.00 50.00 111 GLY A C 1
ATOM 926 O O . GLY A 1 111 ? 9.609 7.275 5.279 1.00 50.00 111 GLY A O 1
ATOM 927 N N . VAL A 1 112 ? 8.101 6.338 6.652 1.00 54.38 112 VAL A N 1
ATOM 928 C CA . VAL A 1 112 ? 8.435 4.932 6.324 1.00 54.38 112 VAL A CA 1
ATOM 929 C C . VAL A 1 112 ? 7.293 4.199 5.593 1.00 54.38 112 VAL A C 1
ATOM 931 O O . VAL A 1 112 ? 7.354 2.982 5.401 1.00 54.38 112 VAL A O 1
ATOM 934 N N . THR A 1 113 ? 6.289 4.905 5.072 1.00 62.69 113 THR A N 1
ATOM 935 C CA . THR A 1 113 ? 5.192 4.294 4.298 1.00 62.69 113 THR A CA 1
ATOM 936 C C . THR A 1 113 ? 5.585 4.008 2.844 1.00 62.69 113 THR A C 1
ATOM 938 O O . THR A 1 113 ? 6.484 4.640 2.274 1.00 62.69 113 THR A O 1
ATOM 941 N N . TYR A 1 114 ? 4.986 2.975 2.245 1.00 68.06 114 TYR A N 1
ATOM 942 C CA . TYR A 1 114 ? 5.359 2.482 0.911 1.00 68.06 114 TYR A CA 1
ATOM 943 C C . TYR A 1 114 ? 4.910 3.393 -0.239 1.00 68.06 114 TYR A C 1
ATOM 945 O O . TYR A 1 114 ? 5.533 3.347 -1.300 1.00 68.06 114 TYR A O 1
ATOM 953 N N . SER A 1 115 ? 3.915 4.256 -0.017 1.00 68.12 115 SER A N 1
ATOM 954 C CA . SER A 1 115 ? 3.453 5.284 -0.966 1.00 68.12 115 SER A CA 1
ATOM 955 C C . SER A 1 115 ? 4.625 6.128 -1.483 1.00 68.12 115 SER A C 1
ATOM 957 O O . SER A 1 115 ? 4.899 6.138 -2.686 1.00 68.12 115 SER A O 1
ATOM 959 N N . SER A 1 116 ? 5.427 6.674 -0.560 1.00 79.69 116 SER A N 1
ATOM 960 C CA . SER A 1 116 ? 6.616 7.486 -0.859 1.00 79.69 116 SER A CA 1
ATOM 961 C C . SER A 1 116 ? 7.645 6.784 -1.754 1.00 79.69 116 SER A C 1
ATOM 963 O O . SER A 1 116 ? 8.387 7.440 -2.481 1.00 79.69 116 SER A O 1
ATOM 965 N N . ILE A 1 117 ? 7.721 5.447 -1.729 1.00 86.44 117 ILE A N 1
ATOM 966 C CA . ILE A 1 117 ? 8.674 4.694 -2.558 1.00 86.44 117 ILE A CA 1
ATOM 967 C C . ILE A 1 117 ? 8.269 4.785 -4.029 1.00 86.44 117 ILE A C 1
ATOM 969 O O . ILE A 1 117 ? 9.132 4.977 -4.884 1.00 86.44 117 ILE A O 1
ATOM 973 N N . SER A 1 118 ? 6.974 4.671 -4.328 1.00 87.75 118 SER A N 1
ATOM 974 C CA . SER A 1 118 ? 6.483 4.761 -5.705 1.00 87.75 118 SER A CA 1
ATOM 975 C C . SER A 1 118 ? 6.722 6.148 -6.307 1.00 87.75 118 SER A C 1
ATOM 977 O O . SER A 1 118 ? 7.242 6.235 -7.422 1.00 87.75 118 SER A O 1
ATOM 979 N N . ASP A 1 119 ? 6.480 7.205 -5.529 1.00 87.56 119 ASP A N 1
ATOM 980 C CA . ASP A 1 119 ? 6.695 8.595 -5.941 1.00 87.56 119 ASP A CA 1
ATOM 981 C C . ASP A 1 119 ? 8.172 8.879 -6.200 1.00 87.56 119 ASP A C 1
ATOM 983 O O . ASP A 1 119 ? 8.537 9.396 -7.256 1.00 87.56 119 ASP A O 1
ATOM 987 N N . ASN A 1 120 ? 9.039 8.459 -5.273 1.00 90.75 120 ASN A N 1
ATOM 988 C CA . ASN A 1 120 ? 10.485 8.622 -5.405 1.00 90.75 120 ASN A CA 1
ATOM 989 C C . ASN A 1 120 ? 11.028 7.870 -6.626 1.00 90.75 120 ASN A C 1
ATOM 991 O O . ASN A 1 120 ? 11.799 8.424 -7.407 1.00 90.75 120 ASN A O 1
ATOM 995 N N . VAL A 1 121 ? 10.602 6.619 -6.839 1.00 92.25 121 VAL A N 1
ATOM 996 C CA . VAL A 1 121 ? 11.026 5.832 -8.006 1.00 92.25 121 VAL A CA 1
ATOM 997 C C . VAL A 1 121 ? 10.548 6.471 -9.308 1.00 92.25 121 VAL A C 1
ATOM 999 O O . VAL A 1 121 ? 11.292 6.475 -10.293 1.00 92.25 121 VAL A O 1
ATOM 1002 N N . TYR A 1 122 ? 9.325 6.997 -9.338 1.00 92.56 122 TYR A N 1
ATOM 1003 C CA . TYR A 1 122 ? 8.776 7.644 -10.523 1.00 92.56 122 TYR A CA 1
ATOM 1004 C C . TYR A 1 122 ? 9.514 8.953 -10.837 1.00 92.56 122 TYR A C 1
ATOM 1006 O O . TYR A 1 122 ? 9.961 9.141 -11.974 1.00 92.56 122 TYR A O 1
ATOM 1014 N N . TRP A 1 123 ? 9.735 9.801 -9.828 1.00 92.62 123 TRP A N 1
ATOM 1015 C CA . TRP A 1 123 ? 10.526 11.024 -9.954 1.00 92.62 123 TRP A CA 1
ATOM 1016 C C . TRP A 1 123 ? 11.950 10.731 -10.432 1.00 92.62 123 TRP A C 1
ATOM 1018 O O . TRP A 1 123 ? 12.398 11.302 -11.423 1.00 92.62 123 TRP A O 1
ATOM 1028 N N . ASP A 1 124 ? 12.645 9.781 -9.806 1.00 94.31 124 ASP A N 1
ATOM 1029 C CA . ASP A 1 124 ? 14.021 9.426 -10.167 1.00 94.31 124 ASP A CA 1
ATOM 1030 C C . ASP A 1 124 ? 14.151 8.931 -11.613 1.00 94.31 124 ASP A C 1
ATOM 1032 O O . ASP A 1 124 ? 15.164 9.166 -12.276 1.00 94.31 124 ASP A O 1
ATOM 1036 N N . ARG A 1 125 ? 13.150 8.191 -12.105 1.00 95.12 125 ARG A N 1
ATOM 1037 C CA . ARG A 1 125 ? 13.202 7.553 -13.428 1.00 95.12 125 ARG A CA 1
ATOM 1038 C C . ARG A 1 125 ? 12.692 8.444 -14.549 1.00 95.12 125 ARG A C 1
ATOM 1040 O O . ARG A 1 125 ? 13.159 8.296 -15.679 1.00 95.12 125 ARG A O 1
ATOM 1047 N N . PHE A 1 126 ? 11.736 9.325 -14.266 1.00 93.38 126 PHE A N 1
ATOM 1048 C CA . PHE A 1 126 ? 11.033 10.096 -15.293 1.00 93.38 126 PHE A CA 1
ATOM 1049 C C . PHE A 1 126 ? 11.122 11.612 -15.103 1.00 93.38 126 PHE A C 1
ATOM 1051 O O . PHE A 1 126 ? 10.739 12.336 -16.020 1.00 93.38 126 PHE A O 1
ATOM 1058 N N . ASN A 1 127 ? 11.671 12.081 -13.977 1.00 93.44 127 ASN A N 1
ATOM 1059 C CA . ASN A 1 127 ? 11.782 13.493 -13.605 1.00 93.44 127 ASN A CA 1
ATOM 1060 C C . ASN A 1 127 ? 10.426 14.215 -13.705 1.00 93.44 127 ASN A C 1
ATOM 1062 O O . ASN A 1 127 ? 10.301 15.265 -14.339 1.00 93.44 127 ASN A O 1
ATOM 1066 N N . ASP A 1 128 ? 9.406 13.579 -13.134 1.00 91.81 128 ASP A N 1
ATOM 1067 C CA . ASP A 1 128 ? 8.002 13.976 -13.191 1.00 91.81 128 ASP A CA 1
ATOM 1068 C C . ASP A 1 128 ? 7.280 13.464 -11.931 1.00 91.81 128 ASP A C 1
ATOM 1070 O O . ASP A 1 128 ? 7.824 12.624 -11.213 1.00 91.81 128 ASP A O 1
ATOM 1074 N N . ILE A 1 129 ? 6.074 13.957 -11.659 1.00 88.31 129 ILE A N 1
ATOM 1075 C CA . ILE A 1 129 ? 5.224 13.470 -10.561 1.00 88.31 129 ILE A CA 1
ATOM 1076 C C . ILE A 1 129 ? 4.281 12.376 -11.065 1.00 88.31 129 ILE A C 1
ATOM 1078 O O . ILE A 1 129 ? 3.898 12.374 -12.241 1.00 88.31 129 ILE A O 1
ATOM 1082 N N . VAL A 1 130 ? 3.918 11.428 -10.195 1.00 86.69 130 VAL A N 1
ATOM 1083 C CA . VAL A 1 130 ? 2.890 10.441 -10.545 1.00 86.69 130 VAL A CA 1
ATOM 1084 C C . VAL A 1 130 ? 1.604 11.217 -10.860 1.00 86.69 130 VAL A C 1
ATOM 1086 O O . VAL A 1 130 ? 1.221 12.078 -10.072 1.00 86.69 130 VAL A O 1
ATOM 1089 N N . PRO A 1 131 ? 0.967 11.008 -12.025 1.00 86.56 131 PRO A N 1
ATOM 1090 C CA . PRO A 1 131 ? -0.266 11.704 -12.341 1.00 86.56 131 PRO A CA 1
ATOM 1091 C C . PRO A 1 131 ? -1.360 11.224 -11.396 1.00 86.56 131 PRO A C 1
ATOM 1093 O O . PRO A 1 131 ? -1.645 10.025 -11.372 1.00 86.56 131 PRO A O 1
ATOM 1096 N N . ASP A 1 132 ? -1.997 12.155 -10.689 1.00 71.81 132 ASP A N 1
ATOM 1097 C CA . ASP A 1 132 ? -3.192 11.847 -9.913 1.00 71.81 132 ASP A CA 1
ATOM 1098 C C . ASP A 1 132 ? -4.226 11.191 -10.833 1.00 71.81 132 ASP A C 1
ATOM 1100 O O . ASP A 1 132 ? -4.576 11.719 -11.900 1.00 71.81 132 ASP A O 1
ATOM 1104 N N . ALA A 1 133 ? -4.750 10.042 -10.413 1.00 62.91 133 ALA A N 1
ATOM 1105 C CA . ALA A 1 133 ? -5.991 9.527 -10.960 1.00 62.91 133 ALA A CA 1
ATOM 1106 C C . ALA A 1 133 ? -7.111 10.446 -10.470 1.00 62.91 133 ALA A C 1
ATOM 1108 O O . ALA A 1 133 ? -7.755 10.145 -9.479 1.00 62.91 133 ALA A O 1
ATOM 1109 N N . GLY A 1 134 ? -7.286 11.613 -11.097 1.00 47.38 134 GLY A N 1
ATOM 1110 C CA . GLY A 1 134 ? -8.314 12.571 -10.697 1.00 47.38 134 GLY A CA 1
ATOM 1111 C C . GLY A 1 134 ? -9.662 11.871 -10.497 1.00 47.38 134 GLY A C 1
ATOM 1112 O O . GLY A 1 134 ? -10.223 11.344 -11.462 1.00 47.38 134 GLY A O 1
ATOM 1113 N N . PHE A 1 135 ? -10.128 11.848 -9.249 1.00 37.81 135 PHE A N 1
ATOM 1114 C CA . PHE A 1 135 ? -11.451 11.376 -8.849 1.00 37.81 135 PHE A CA 1
ATOM 1115 C C . PHE A 1 135 ? -12.457 12.532 -8.884 1.00 37.81 135 PHE A C 1
ATOM 1117 O O . PHE A 1 135 ? -12.112 13.645 -8.420 1.00 37.81 135 PHE A O 1
#